Protein AF-A0A2T0KKH7-F1 (afdb_monomer_lite)

Structure (mmCIF, N/CA/C/O backbone):
data_AF-A0A2T0KKH7-F1
#
_entry.id   AF-A0A2T0KKH7-F1
#
loop_
_atom_site.group_PDB
_atom_site.id
_atom_site.type_symbol
_atom_site.label_atom_id
_atom_site.label_alt_id
_atom_site.label_comp_id
_atom_site.label_asym_id
_atom_site.label_entity_id
_atom_site.label_seq_id
_atom_site.pdbx_PDB_ins_code
_atom_site.Cartn_x
_atom_site.Cartn_y
_atom_site.Cartn_z
_atom_site.occupancy
_atom_site.B_iso_or_equiv
_atom_site.auth_seq_id
_atom_site.auth_comp_id
_atom_site.auth_asym_id
_atom_site.auth_atom_id
_atom_site.pdbx_PDB_model_num
ATOM 1 N N . MET A 1 1 ? 18.849 6.812 -15.005 1.00 55.41 1 MET A N 1
ATOM 2 C CA . MET A 1 1 ? 17.996 5.696 -15.468 1.00 55.41 1 MET A CA 1
ATOM 3 C C . MET A 1 1 ? 16.562 6.187 -15.426 1.00 55.41 1 MET A C 1
ATOM 5 O O . MET A 1 1 ? 16.220 6.826 -14.442 1.00 55.41 1 MET A O 1
ATOM 9 N N . ASN A 1 2 ? 15.779 5.987 -16.488 1.00 78.19 2 ASN A N 1
ATOM 10 C CA . ASN A 1 2 ? 14.374 6.400 -16.516 1.00 78.19 2 ASN A CA 1
ATOM 11 C C . ASN A 1 2 ? 13.550 5.257 -15.915 1.00 78.19 2 ASN A C 1
ATOM 13 O O . ASN A 1 2 ? 13.486 4.184 -16.511 1.00 78.19 2 ASN A O 1
ATOM 17 N N . ILE A 1 3 ? 13.054 5.446 -14.696 1.00 84.69 3 ILE A N 1
ATOM 18 C CA . ILE A 1 3 ? 12.341 4.417 -13.938 1.00 84.69 3 ILE A CA 1
ATOM 19 C C . ILE A 1 3 ? 10.875 4.826 -13.890 1.00 84.69 3 ILE A C 1
ATOM 21 O O . ILE A 1 3 ? 10.575 5.974 -13.571 1.00 84.69 3 ILE A O 1
ATOM 25 N N . ASP A 1 4 ? 9.986 3.889 -14.201 1.00 87.31 4 ASP A N 1
ATOM 26 C CA . ASP A 1 4 ? 8.551 4.083 -14.042 1.00 87.31 4 ASP A CA 1
ATOM 27 C C . ASP A 1 4 ? 8.194 4.007 -12.553 1.00 87.31 4 ASP A C 1
ATOM 29 O O . ASP A 1 4 ? 8.126 2.931 -11.952 1.00 87.31 4 ASP A O 1
ATOM 33 N N . THR A 1 5 ? 8.049 5.174 -11.934 1.00 88.81 5 THR A N 1
ATOM 34 C CA . THR A 1 5 ? 7.692 5.288 -10.520 1.00 88.81 5 THR A CA 1
ATOM 35 C C . THR A 1 5 ? 6.257 4.859 -10.248 1.00 88.81 5 THR A C 1
ATOM 37 O O . THR A 1 5 ? 5.980 4.414 -9.138 1.00 88.81 5 THR A O 1
ATOM 40 N N . ASP A 1 6 ? 5.361 4.943 -11.234 1.00 89.31 6 ASP A N 1
ATOM 41 C CA . ASP A 1 6 ? 3.968 4.537 -11.061 1.00 89.31 6 ASP A CA 1
ATOM 42 C C . ASP A 1 6 ? 3.855 3.017 -10.967 1.00 89.31 6 ASP A C 1
ATOM 44 O O . ASP A 1 6 ? 3.222 2.511 -10.041 1.00 89.31 6 ASP A O 1
ATOM 48 N N . ALA A 1 7 ? 4.573 2.286 -11.823 1.00 89.56 7 ALA A N 1
ATOM 49 C CA . ALA A 1 7 ? 4.663 0.829 -11.722 1.00 89.56 7 ALA A CA 1
ATOM 50 C C . ALA A 1 7 ? 5.263 0.372 -10.376 1.00 89.56 7 ALA A C 1
ATOM 52 O O . ALA A 1 7 ? 4.845 -0.638 -9.806 1.00 89.56 7 ALA A O 1
ATOM 53 N N . ILE A 1 8 ? 6.234 1.121 -9.835 1.00 91.12 8 ILE A N 1
ATOM 54 C CA . ILE A 1 8 ? 6.789 0.849 -8.500 1.00 91.12 8 ILE A CA 1
ATOM 55 C C . ILE A 1 8 ? 5.731 1.063 -7.418 1.00 91.12 8 ILE A C 1
ATOM 57 O O . ILE A 1 8 ? 5.612 0.227 -6.522 1.00 91.12 8 ILE A O 1
ATOM 61 N N . ASP A 1 9 ? 4.974 2.158 -7.490 1.00 90.56 9 ASP A N 1
ATOM 62 C CA . ASP A 1 9 ? 3.929 2.472 -6.516 1.00 90.56 9 ASP A CA 1
ATOM 63 C C . ASP A 1 9 ? 2.829 1.401 -6.511 1.00 90.56 9 ASP A C 1
ATOM 65 O O . ASP A 1 9 ? 2.402 0.968 -5.439 1.00 90.56 9 ASP A O 1
ATOM 69 N N . GLU A 1 10 ? 2.407 0.932 -7.689 1.00 91.31 10 GLU A N 1
ATOM 70 C CA . GLU A 1 10 ? 1.409 -0.133 -7.837 1.00 91.31 10 GLU A CA 1
ATOM 71 C C . GLU A 1 10 ? 1.870 -1.439 -7.178 1.00 91.31 10 GLU A C 1
ATOM 73 O O . GLU A 1 10 ? 1.162 -2.024 -6.351 1.00 91.31 10 GLU A O 1
ATOM 78 N N . VAL A 1 11 ? 3.093 -1.880 -7.486 1.00 91.69 11 VAL A N 1
ATOM 79 C CA . VAL A 1 11 ? 3.654 -3.105 -6.902 1.00 91.69 11 VAL A CA 1
ATOM 80 C C . VAL A 1 11 ? 3.891 -2.938 -5.400 1.00 91.69 11 VAL A C 1
ATOM 82 O O . VAL A 1 11 ? 3.649 -3.871 -4.635 1.00 91.69 11 VAL A O 1
ATOM 85 N N . ALA A 1 12 ? 4.314 -1.759 -4.942 1.00 91.19 12 ALA A N 1
ATOM 86 C CA . ALA A 1 12 ? 4.474 -1.482 -3.519 1.00 91.19 12 ALA A CA 1
ATOM 87 C C . ALA A 1 12 ? 3.134 -1.547 -2.773 1.00 91.19 12 ALA A C 1
ATOM 89 O O . ALA A 1 12 ? 3.065 -2.150 -1.701 1.00 91.19 12 ALA A O 1
ATOM 90 N N . LEU A 1 13 ? 2.059 -1.000 -3.349 1.00 90.56 13 LEU A N 1
ATOM 91 C CA . LEU A 1 13 ? 0.716 -1.098 -2.781 1.00 90.56 13 LEU A CA 1
ATOM 92 C C . LEU A 1 13 ? 0.245 -2.557 -2.701 1.00 90.56 13 LEU A C 1
ATOM 94 O O . LEU A 1 13 ? -0.262 -2.981 -1.661 1.00 90.56 13 LEU A O 1
ATOM 98 N N . ALA A 1 14 ? 0.477 -3.342 -3.755 1.00 91.25 14 ALA A N 1
ATOM 99 C CA . ALA A 1 14 ? 0.186 -4.773 -3.763 1.00 91.25 14 ALA A CA 1
ATOM 100 C C . ALA A 1 14 ? 0.976 -5.529 -2.681 1.00 91.25 14 ALA A C 1
ATOM 102 O O . ALA A 1 14 ? 0.428 -6.362 -1.966 1.00 91.25 14 ALA A O 1
ATOM 103 N N . LEU A 1 15 ? 2.263 -5.233 -2.503 1.00 90.06 15 LEU A N 1
ATOM 104 C CA . LEU A 1 15 ? 3.077 -5.889 -1.479 1.00 90.06 15 LEU A CA 1
ATOM 105 C C . LEU A 1 15 ? 2.719 -5.436 -0.055 1.00 90.06 15 LEU A C 1
ATOM 107 O O . LEU A 1 15 ? 2.841 -6.222 0.883 1.00 90.06 15 LEU A O 1
ATOM 111 N N . LEU A 1 16 ? 2.231 -4.207 0.136 1.00 87.25 16 LEU A N 1
ATOM 112 C CA . LEU A 1 16 ? 1.702 -3.780 1.432 1.00 87.25 16 LEU A CA 1
ATOM 113 C C . LEU A 1 16 ? 0.511 -4.656 1.857 1.00 87.25 16 LEU A C 1
ATOM 115 O O . LEU A 1 16 ? 0.430 -5.000 3.038 1.00 87.25 16 LEU A O 1
ATOM 119 N N . TYR A 1 17 ? -0.340 -5.089 0.913 1.00 87.38 17 TYR A N 1
ATOM 120 C CA . TYR A 1 17 ? -1.443 -6.028 1.172 1.00 87.38 17 TYR A CA 1
ATOM 121 C C . TYR A 1 17 ? -0.956 -7.373 1.734 1.00 87.38 17 TYR A C 1
ATOM 123 O O . TYR A 1 17 ? -1.580 -7.925 2.636 1.00 87.38 17 TYR A O 1
ATOM 131 N N . LEU A 1 18 ? 0.203 -7.873 1.289 1.00 86.06 18 LEU A N 1
ATOM 132 C CA . LEU A 1 18 ? 0.800 -9.103 1.832 1.00 86.06 18 LEU A CA 1
ATOM 133 C C . LEU A 1 18 ? 1.102 -8.990 3.334 1.00 86.06 18 LEU A C 1
ATOM 135 O O . LEU A 1 18 ? 0.990 -9.962 4.077 1.00 86.06 18 LEU A O 1
ATOM 139 N N . THR A 1 19 ? 1.504 -7.799 3.778 1.00 81.44 19 THR A N 1
ATOM 140 C CA . THR A 1 19 ? 1.852 -7.519 5.180 1.00 81.44 19 THR A CA 1
ATOM 141 C C . THR A 1 19 ? 0.688 -6.937 5.983 1.00 81.44 19 THR A C 1
ATOM 143 O O . THR A 1 19 ? 0.905 -6.376 7.064 1.00 81.44 19 THR A O 1
ATOM 146 N N . LEU A 1 20 ? -0.537 -7.039 5.456 1.00 82.44 20 LEU A N 1
ATOM 147 C CA . LEU A 1 20 ? -1.736 -6.536 6.104 1.00 82.44 20 LEU A CA 1
ATOM 148 C C . LEU A 1 20 ? -1.978 -7.274 7.428 1.00 82.44 20 LEU A C 1
ATOM 150 O O . LEU A 1 20 ? -2.042 -8.498 7.507 1.00 82.44 20 LEU A O 1
ATOM 154 N N . HIS A 1 21 ? -2.136 -6.491 8.482 1.00 75.88 21 HIS A N 1
ATOM 155 C CA . HIS A 1 21 ? -2.379 -6.898 9.852 1.00 75.88 21 HIS A CA 1
ATOM 156 C C . HIS A 1 21 ? -3.508 -6.039 10.440 1.00 75.88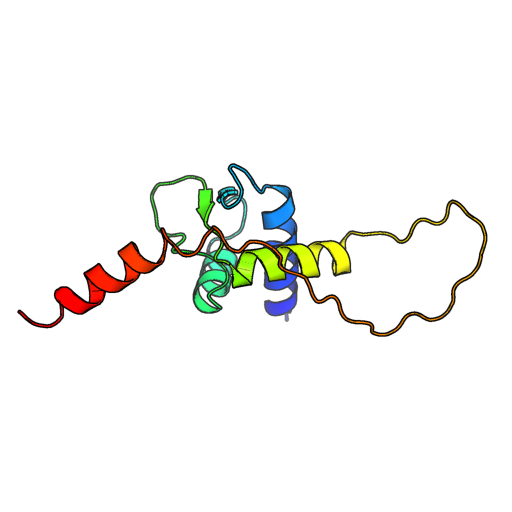 21 HIS A C 1
ATOM 158 O O . HIS A 1 21 ? -3.758 -4.916 9.993 1.00 75.88 21 HIS A O 1
ATOM 164 N N . ASP A 1 22 ? -4.224 -6.561 11.438 1.00 68.81 22 ASP A N 1
ATOM 165 C CA . ASP A 1 22 ? -5.370 -5.888 12.075 1.00 68.81 22 ASP A CA 1
ATOM 166 C C . ASP A 1 22 ? -6.393 -5.318 11.070 1.00 68.81 22 ASP A C 1
ATOM 168 O O . ASP A 1 22 ? -6.968 -4.257 11.300 1.00 68.81 22 ASP A O 1
ATOM 172 N N . GLN A 1 23 ? -6.608 -6.013 9.945 1.00 68.06 23 GLN A N 1
ATOM 173 C CA . GLN A 1 23 ? -7.556 -5.683 8.864 1.00 68.06 23 GLN A CA 1
ATOM 174 C C . GLN A 1 23 ? -7.210 -4.461 7.991 1.00 68.06 23 GLN A C 1
ATOM 176 O O . GLN A 1 23 ? -7.660 -4.400 6.854 1.00 68.06 23 GLN A O 1
ATOM 181 N N . TYR A 1 24 ? -6.439 -3.486 8.482 1.00 72.31 24 TYR A N 1
ATOM 182 C CA . TYR A 1 24 ? -6.200 -2.223 7.758 1.00 72.31 24 TYR A CA 1
ATOM 183 C C . TYR A 1 24 ? -4.799 -1.627 7.951 1.00 72.31 24 TYR A C 1
ATOM 185 O O . TYR A 1 24 ? -4.544 -0.504 7.512 1.00 72.31 24 TYR A O 1
ATOM 193 N N . ARG A 1 25 ? -3.884 -2.321 8.639 1.00 76.88 25 ARG A N 1
ATOM 194 C CA . ARG A 1 25 ? -2.530 -1.826 8.921 1.00 76.88 25 ARG A CA 1
ATOM 195 C C . ARG A 1 25 ? -1.490 -2.654 8.185 1.00 76.88 25 ARG A C 1
ATOM 197 O O . ARG A 1 25 ? -1.506 -3.864 8.308 1.00 76.88 25 ARG A O 1
ATOM 204 N N . ALA A 1 26 ? -0.538 -2.028 7.510 1.00 81.19 26 ALA A N 1
ATOM 205 C CA . ALA A 1 26 ? 0.616 -2.721 6.931 1.00 81.19 26 ALA A CA 1
ATOM 206 C C . ALA A 1 26 ? 1.927 -2.164 7.477 1.00 81.19 26 ALA A C 1
ATOM 208 O O . ALA A 1 26 ? 1.972 -1.060 8.023 1.00 81.19 26 ALA A O 1
ATOM 209 N N . TRP A 1 27 ? 3.003 -2.936 7.369 1.00 80.44 27 TRP A N 1
ATOM 210 C CA . TRP A 1 27 ? 4.318 -2.530 7.857 1.00 80.44 27 TRP A CA 1
ATOM 211 C C . TRP A 1 27 ? 4.972 -1.519 6.906 1.00 80.44 27 TRP A C 1
ATOM 213 O O . TRP A 1 27 ? 4.928 -1.677 5.691 1.00 80.44 27 TRP A O 1
ATOM 223 N N . LYS A 1 28 ? 5.633 -0.492 7.458 1.00 71.94 28 LYS A N 1
ATOM 224 C CA . LYS A 1 28 ? 6.322 0.580 6.706 1.00 71.94 28 LYS A CA 1
ATOM 225 C C . LYS A 1 28 ? 7.628 0.141 6.021 1.00 71.94 28 LYS A C 1
ATOM 227 O O . LYS A 1 28 ? 8.526 0.953 5.864 1.00 71.94 28 LYS A O 1
ATOM 232 N N . GLY A 1 29 ? 7.782 -1.124 5.641 1.00 75.00 29 GLY A N 1
ATOM 233 C CA . GLY A 1 29 ? 9.041 -1.654 5.093 1.00 75.00 29 GLY A CA 1
ATOM 234 C C . GLY A 1 29 ? 9.461 -1.096 3.723 1.00 75.00 29 GLY A C 1
ATOM 235 O O . GLY A 1 29 ? 10.424 -1.597 3.155 1.00 75.00 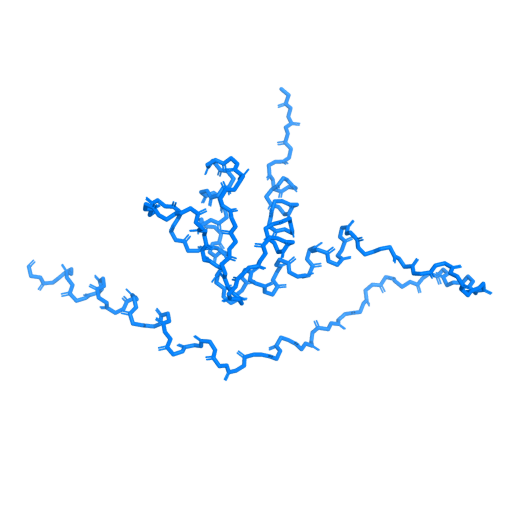29 GLY A O 1
ATOM 236 N N . PHE A 1 30 ? 8.745 -0.101 3.192 1.00 82.31 30 PHE A N 1
ATOM 237 C CA . PHE A 1 30 ? 8.964 0.509 1.883 1.00 82.31 30 PHE A CA 1
ATOM 238 C C . PHE A 1 30 ? 9.648 1.867 1.998 1.00 82.31 30 PHE A C 1
ATOM 240 O O . PHE A 1 30 ? 9.615 2.512 3.048 1.00 82.31 30 PHE A O 1
ATOM 247 N N . ASP A 1 31 ? 10.248 2.294 0.890 1.00 85.69 31 ASP A N 1
ATOM 248 C CA . ASP A 1 31 ? 10.880 3.601 0.778 1.00 85.69 31 ASP A CA 1
ATOM 249 C C . ASP A 1 31 ? 9.896 4.741 1.095 1.00 85.69 31 ASP A C 1
ATOM 251 O O . ASP A 1 31 ? 8.706 4.684 0.760 1.00 85.69 31 ASP A O 1
ATOM 255 N N . TRP A 1 32 ? 10.396 5.778 1.767 1.00 84.38 32 TRP A N 1
ATOM 256 C CA . TRP A 1 32 ? 9.568 6.881 2.246 1.00 84.38 32 TRP A CA 1
ATOM 257 C C . TRP A 1 32 ? 8.941 7.682 1.097 1.00 84.38 32 TRP A C 1
ATOM 259 O O . TRP A 1 32 ? 7.788 8.095 1.217 1.00 84.38 32 TRP A O 1
ATOM 269 N N . GLU A 1 33 ? 9.635 7.822 -0.036 1.00 87.44 33 GLU A N 1
ATOM 270 C CA . GLU A 1 33 ? 9.116 8.512 -1.222 1.00 87.44 33 GLU A CA 1
ATOM 271 C C . GLU A 1 33 ? 7.939 7.749 -1.843 1.00 87.44 33 GLU A C 1
ATOM 273 O O . GLU A 1 33 ? 6.950 8.354 -2.251 1.00 87.44 33 GLU A O 1
ATOM 278 N N . VAL A 1 34 ? 8.000 6.411 -1.867 1.00 89.06 34 VAL A N 1
ATOM 279 C CA . VAL A 1 34 ? 6.897 5.556 -2.349 1.00 89.06 34 VAL A CA 1
ATOM 280 C C . VAL A 1 34 ? 5.669 5.721 -1.454 1.00 89.06 34 VAL A C 1
ATOM 282 O O . VAL A 1 34 ? 4.557 5.921 -1.941 1.00 89.06 34 VAL A O 1
ATOM 285 N N . LEU A 1 35 ? 5.858 5.691 -0.131 1.00 87.94 35 LEU A N 1
ATOM 286 C CA . LEU A 1 35 ? 4.764 5.909 0.816 1.00 87.94 35 LEU A CA 1
ATOM 287 C C . LEU A 1 35 ? 4.180 7.322 0.694 1.00 87.94 35 LEU A C 1
ATOM 289 O O . LEU A 1 35 ? 2.964 7.482 0.775 1.00 87.94 35 LEU A O 1
ATOM 293 N N . ASN A 1 36 ? 5.013 8.340 0.469 1.00 89.50 36 ASN A N 1
ATOM 294 C CA . ASN A 1 36 ? 4.533 9.702 0.265 1.00 89.50 36 ASN A CA 1
ATOM 295 C C . ASN A 1 36 ? 3.670 9.815 -1.004 1.00 89.50 36 ASN A C 1
ATOM 297 O O . ASN A 1 36 ? 2.566 10.349 -0.936 1.00 89.50 36 ASN A O 1
ATOM 301 N N . ARG A 1 37 ? 4.089 9.219 -2.128 1.00 91.12 37 ARG A N 1
ATOM 302 C CA . ARG A 1 37 ? 3.280 9.196 -3.363 1.00 91.12 37 ARG A CA 1
ATOM 303 C C . ARG A 1 37 ? 1.966 8.434 -3.201 1.00 91.12 37 ARG A C 1
ATOM 305 O O . ARG A 1 37 ? 0.925 8.891 -3.664 1.00 91.12 37 ARG A O 1
ATOM 312 N N . LEU A 1 38 ? 1.974 7.300 -2.498 1.00 90.06 38 LEU A N 1
ATOM 313 C CA . LEU A 1 38 ? 0.746 6.556 -2.187 1.00 90.06 38 LEU A CA 1
ATOM 314 C C . LEU A 1 38 ? -0.205 7.351 -1.278 1.00 90.06 38 LEU A C 1
ATOM 316 O O . LEU A 1 38 ? -1.428 7.230 -1.401 1.00 90.06 38 LEU A O 1
ATOM 320 N N . TYR A 1 39 ? 0.343 8.167 -0.375 1.00 90.00 39 TYR A N 1
ATOM 321 C CA . TYR A 1 39 ? -0.430 9.090 0.453 1.00 90.00 39 TYR A CA 1
ATOM 322 C C . TYR A 1 39 ? -1.018 10.239 -0.378 1.00 90.00 39 TYR A C 1
ATOM 324 O O . TYR A 1 39 ? -2.199 10.549 -0.229 1.00 90.00 39 TYR A O 1
ATOM 332 N N . GLU A 1 40 ? -0.245 10.819 -1.299 1.00 89.19 40 GLU A N 1
ATOM 333 C CA . GLU A 1 40 ? -0.720 11.836 -2.250 1.00 89.19 40 GLU A CA 1
ATOM 334 C C . GLU A 1 40 ? -1.839 11.300 -3.156 1.00 89.19 40 GLU A C 1
ATOM 336 O O . GLU A 1 40 ? -2.815 12.005 -3.411 1.00 89.19 40 GLU A O 1
ATOM 341 N N . LYS A 1 41 ? -1.754 10.024 -3.554 1.00 88.00 41 LYS A N 1
ATOM 342 C CA . LYS A 1 41 ? -2.805 9.290 -4.282 1.00 88.00 41 LYS A CA 1
ATOM 343 C C . LYS A 1 41 ? -4.036 8.963 -3.415 1.00 88.00 41 LYS A C 1
ATOM 345 O O . LYS A 1 41 ? -5.051 8.532 -3.949 1.00 88.00 41 LYS A O 1
ATOM 350 N N . GLY A 1 42 ? -3.979 9.162 -2.093 1.00 88.12 42 GLY A N 1
ATOM 351 C CA . GLY A 1 42 ? -5.099 8.926 -1.171 1.00 88.12 42 GLY A CA 1
ATOM 352 C C . GLY A 1 42 ? -5.344 7.458 -0.800 1.00 88.12 42 GLY A C 1
ATOM 353 O O . GLY A 1 42 ? -6.357 7.141 -0.176 1.00 88.12 42 GLY A O 1
ATOM 354 N N . LEU A 1 43 ? -4.417 6.559 -1.141 1.00 88.25 43 LEU A N 1
ATOM 355 C CA . LEU A 1 43 ? -4.547 5.109 -0.936 1.00 88.25 43 LEU A CA 1
ATOM 356 C C . LEU A 1 43 ? -4.131 4.691 0.484 1.00 88.25 43 LEU A C 1
ATOM 358 O O . LEU A 1 43 ? -4.606 3.702 1.044 1.00 88.25 43 LEU A O 1
ATOM 362 N N . ILE A 1 44 ? -3.256 5.472 1.112 1.00 88.31 44 ILE A N 1
ATOM 363 C CA . ILE A 1 44 ? -2.833 5.254 2.494 1.00 88.31 44 ILE A CA 1
ATOM 364 C C . ILE A 1 44 ? -3.022 6.520 3.324 1.00 88.31 44 ILE A C 1
ATOM 366 O O . ILE A 1 44 ? -3.109 7.630 2.810 1.00 88.31 44 ILE A O 1
ATOM 370 N N . CYS A 1 45 ? -3.113 6.348 4.637 1.00 84.12 45 CYS A N 1
ATOM 371 C CA . CYS A 1 45 ? -3.129 7.433 5.608 1.00 84.12 45 CYS A CA 1
ATOM 372 C C . CYS A 1 45 ? -1.708 7.917 5.925 1.00 84.12 45 CYS A C 1
ATOM 374 O O . CYS A 1 45 ? -0.736 7.205 5.680 1.00 84.12 45 CYS A O 1
ATOM 376 N N . ASP A 1 46 ? -1.623 9.106 6.531 1.00 79.38 46 ASP A N 1
ATOM 377 C CA . ASP A 1 46 ? -0.377 9.830 6.806 1.00 79.38 46 ASP A CA 1
ATOM 378 C C . ASP A 1 46 ? 0.751 8.915 7.349 1.00 79.38 46 ASP A C 1
ATOM 380 O O . ASP A 1 46 ? 0.669 8.416 8.486 1.00 79.38 46 ASP A O 1
ATOM 384 N N . PRO A 1 47 ? 1.814 8.684 6.551 1.00 74.75 47 PRO A N 1
ATOM 385 C CA . PRO A 1 47 ? 2.921 7.814 6.919 1.00 74.75 47 PRO A CA 1
ATOM 386 C C . PRO A 1 47 ? 3.899 8.466 7.914 1.00 74.75 47 PRO A C 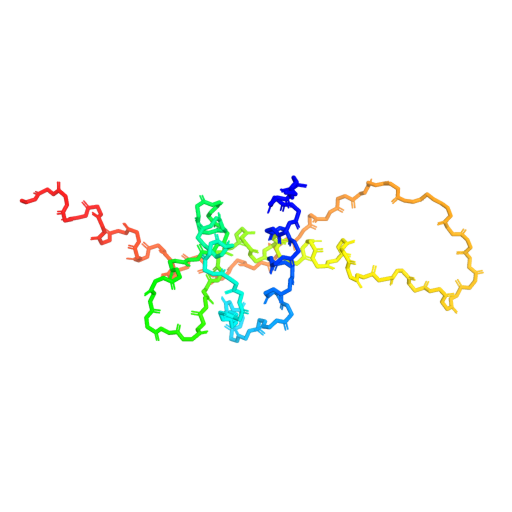1
ATOM 388 O O . PRO A 1 47 ? 4.771 7.765 8.430 1.00 74.75 47 PRO A O 1
ATOM 391 N N . VAL A 1 48 ? 3.761 9.755 8.255 1.00 73.50 48 VAL A N 1
ATOM 392 C CA . VAL A 1 48 ? 4.702 10.515 9.114 1.00 73.50 48 VAL A CA 1
ATOM 393 C C . VAL A 1 48 ? 4.572 10.168 10.606 1.00 73.50 48 VAL A C 1
ATOM 395 O O . VAL A 1 48 ? 5.379 10.576 11.441 1.00 73.50 48 VAL A O 1
ATOM 398 N N . ASN A 1 49 ? 3.586 9.358 10.989 1.00 71.25 49 ASN A N 1
ATOM 399 C CA . ASN A 1 49 ? 3.380 9.028 12.397 1.00 71.25 49 ASN A CA 1
ATOM 400 C C . ASN A 1 49 ? 4.500 8.130 12.980 1.00 71.25 49 ASN A C 1
ATOM 402 O O . ASN A 1 49 ? 5.085 7.311 12.273 1.00 71.25 49 ASN A O 1
ATOM 406 N N . LYS A 1 50 ? 4.739 8.189 14.301 1.00 69.69 50 LYS A N 1
ATOM 407 C CA . LYS A 1 50 ? 5.765 7.387 15.019 1.00 69.69 50 LYS A CA 1
ATOM 408 C C . LYS A 1 50 ? 5.516 5.868 14.999 1.00 69.69 50 LYS A C 1
ATOM 410 O O . LYS A 1 50 ? 6.302 5.094 15.541 1.00 69.69 50 LYS A O 1
ATOM 415 N N . THR A 1 51 ? 4.402 5.426 14.424 1.00 73.62 51 THR A N 1
ATOM 416 C CA . THR A 1 51 ? 4.021 4.017 14.331 1.00 73.62 51 THR A CA 1
ATOM 417 C C . THR A 1 51 ? 4.824 3.299 13.253 1.00 73.62 51 THR A C 1
ATOM 419 O O . THR A 1 51 ? 5.067 3.844 12.181 1.00 73.62 51 THR A O 1
ATOM 422 N N . LYS A 1 52 ? 5.182 2.035 13.504 1.00 72.75 52 LYS A N 1
ATOM 423 C CA . LYS A 1 52 ? 5.856 1.167 12.518 1.00 72.75 52 LYS A CA 1
ATOM 424 C C . LYS A 1 52 ? 4.934 0.695 11.382 1.00 72.75 52 LYS A C 1
ATOM 426 O O . LYS A 1 52 ? 5.405 0.072 10.436 1.00 72.75 52 LYS A O 1
ATOM 431 N N . SER A 1 53 ? 3.637 0.992 11.474 1.00 80.25 53 SER A N 1
ATOM 432 C CA . SER A 1 53 ? 2.627 0.632 10.482 1.00 80.25 53 SER A CA 1
ATOM 433 C C . SER A 1 53 ? 1.989 1.848 9.811 1.00 80.25 53 SER A C 1
ATOM 435 O O . SER A 1 53 ? 1.813 2.896 10.448 1.00 80.25 53 SER A O 1
ATOM 437 N N . VAL A 1 54 ? 1.657 1.688 8.529 1.00 83.62 54 VAL A N 1
ATOM 438 C CA . VAL A 1 54 ? 0.748 2.545 7.756 1.00 83.62 54 VAL A CA 1
ATOM 439 C C . VAL A 1 54 ? -0.672 2.001 7.845 1.00 83.62 54 VAL A C 1
ATOM 441 O O . VAL A 1 54 ? -0.871 0.810 8.069 1.00 83.62 54 VAL A O 1
ATOM 444 N N . VAL A 1 55 ? -1.658 2.880 7.698 1.00 84.31 55 VAL A N 1
ATOM 445 C CA . VAL A 1 55 ? -3.079 2.518 7.647 1.00 84.31 55 VAL A CA 1
ATOM 446 C C . VAL A 1 55 ? -3.568 2.714 6.218 1.00 84.31 55 VAL A C 1
ATOM 448 O O . VAL A 1 55 ? -3.313 3.769 5.645 1.00 84.31 55 VAL A O 1
ATOM 451 N N . PHE A 1 56 ? -4.269 1.733 5.661 1.00 85.62 56 PHE A N 1
ATOM 452 C CA . PHE A 1 56 ? -4.923 1.869 4.361 1.00 85.62 56 PHE A CA 1
ATOM 453 C C . PHE A 1 56 ? -6.197 2.707 4.452 1.00 85.62 56 PHE A C 1
ATOM 455 O O . PHE A 1 56 ? -6.891 2.704 5.474 1.00 85.62 56 PHE A O 1
ATOM 462 N N . THR A 1 57 ? -6.511 3.411 3.368 1.00 87.62 57 THR A N 1
ATOM 463 C CA . THR A 1 57 ? -7.871 3.900 3.125 1.00 87.62 57 THR A CA 1
ATOM 464 C C . THR A 1 57 ? -8.721 2.778 2.523 1.00 87.62 57 THR A C 1
ATOM 466 O O . THR A 1 57 ? -8.204 1.732 2.140 1.00 87.62 57 THR A O 1
ATOM 469 N N . GLU A 1 58 ? -10.039 2.961 2.466 1.00 82.44 58 GLU A N 1
ATOM 470 C CA . GLU A 1 58 ? -10.946 1.970 1.868 1.00 82.44 58 GLU A CA 1
ATOM 471 C C . GLU A 1 58 ? -10.626 1.732 0.386 1.00 82.44 58 GLU A C 1
ATOM 473 O O . GLU A 1 58 ? -10.462 0.592 -0.045 1.00 82.44 58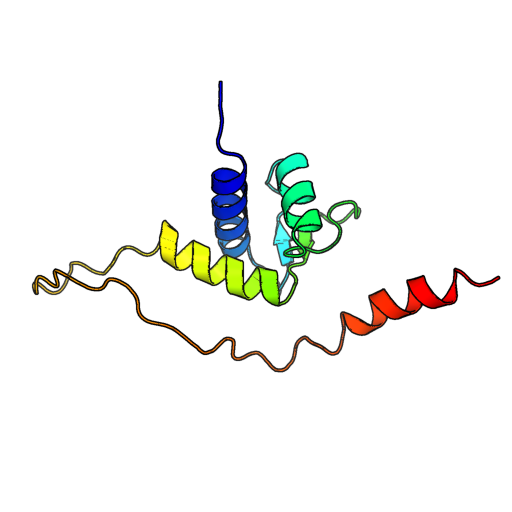 GLU A O 1
ATOM 478 N N . GLU A 1 59 ? -10.428 2.824 -0.352 1.00 86.69 59 GLU A N 1
ATOM 479 C CA . GLU A 1 59 ? -9.989 2.810 -1.747 1.00 86.69 59 GLU A CA 1
ATOM 480 C C . GLU A 1 59 ? -8.635 2.107 -1.891 1.00 86.69 59 GLU A C 1
ATOM 482 O O . GLU A 1 59 ? -8.487 1.219 -2.727 1.00 86.69 59 GLU A O 1
ATOM 487 N N . GLY A 1 60 ? -7.668 2.429 -1.025 1.00 88.38 60 GLY A N 1
ATOM 488 C CA . GLY A 1 60 ? -6.355 1.796 -1.061 1.00 88.38 60 GLY A CA 1
ATOM 489 C C . GLY A 1 60 ? -6.368 0.314 -0.721 1.00 88.38 60 GLY A C 1
ATOM 490 O O . GLY A 1 60 ? -5.575 -0.429 -1.287 1.00 88.38 60 GLY A O 1
ATOM 491 N N . LEU A 1 61 ? -7.266 -0.141 0.156 1.00 88.44 61 LEU A N 1
ATOM 492 C CA . LEU A 1 61 ? -7.400 -1.561 0.471 1.00 88.44 61 LEU A CA 1
ATOM 493 C C . LEU A 1 61 ? -7.958 -2.337 -0.729 1.00 88.44 61 LEU A C 1
ATOM 495 O O . LEU A 1 61 ? -7.344 -3.320 -1.144 1.00 88.44 61 LEU A O 1
ATOM 499 N N . CYS A 1 62 ? -9.062 -1.866 -1.319 1.00 88.31 62 CYS A N 1
ATOM 500 C CA . CYS A 1 62 ? -9.640 -2.469 -2.524 1.00 88.31 62 CYS A CA 1
ATOM 501 C C . CYS A 1 62 ? -8.620 -2.495 -3.675 1.00 88.31 62 CYS A C 1
ATOM 503 O O . CYS A 1 62 ? -8.441 -3.521 -4.332 1.00 88.31 62 CYS A O 1
ATOM 505 N N . GLU A 1 63 ? -7.901 -1.390 -3.880 1.00 90.25 63 GLU A N 1
ATOM 506 C CA . GLU A 1 63 ? -6.909 -1.286 -4.946 1.00 90.25 63 GLU A CA 1
ATOM 507 C C . GLU A 1 63 ? -5.684 -2.172 -4.692 1.00 90.25 63 GLU A C 1
ATOM 509 O O . GLU A 1 63 ? -5.199 -2.841 -5.605 1.00 90.25 63 GLU A O 1
ATOM 514 N N . SER A 1 64 ? -5.223 -2.260 -3.441 1.00 90.31 64 SER A N 1
ATOM 515 C CA . SER A 1 64 ? -4.119 -3.144 -3.061 1.00 90.31 64 SER A CA 1
ATOM 516 C C . SER A 1 64 ? -4.438 -4.617 -3.324 1.00 90.31 64 SER A C 1
ATOM 518 O O . SER A 1 64 ? -3.595 -5.341 -3.853 1.00 90.31 64 SER A O 1
ATOM 520 N N . GLU A 1 65 ? -5.671 -5.054 -3.045 1.00 89.44 65 GLU A N 1
ATOM 521 C CA . GLU A 1 65 ? -6.120 -6.415 -3.336 1.00 89.44 65 GLU A CA 1
ATOM 522 C C . GLU A 1 65 ? -6.216 -6.661 -4.849 1.00 89.44 65 GLU A C 1
ATOM 524 O O . GLU A 1 65 ? -5.768 -7.701 -5.344 1.00 89.44 65 GLU A O 1
ATOM 529 N N . ARG A 1 66 ? -6.766 -5.695 -5.599 1.00 89.69 66 ARG A N 1
ATOM 530 C CA . ARG A 1 66 ? -6.880 -5.761 -7.062 1.00 89.69 66 ARG A CA 1
ATOM 531 C C . ARG A 1 66 ? -5.507 -5.925 -7.714 1.00 89.69 66 ARG A C 1
ATOM 533 O O . ARG A 1 66 ? -5.321 -6.834 -8.526 1.00 89.69 66 ARG A O 1
ATOM 540 N N . LEU A 1 67 ? -4.545 -5.087 -7.330 1.00 91.38 67 LEU A N 1
ATOM 541 C CA . LEU A 1 67 ? -3.173 -5.137 -7.834 1.00 91.38 67 LEU A CA 1
ATOM 542 C C . LEU A 1 67 ? -2.458 -6.416 -7.394 1.00 91.38 67 LEU A C 1
ATOM 544 O O . LEU A 1 67 ? -1.766 -7.038 -8.198 1.00 91.38 67 LEU A O 1
ATOM 548 N N . PHE A 1 68 ? -2.667 -6.874 -6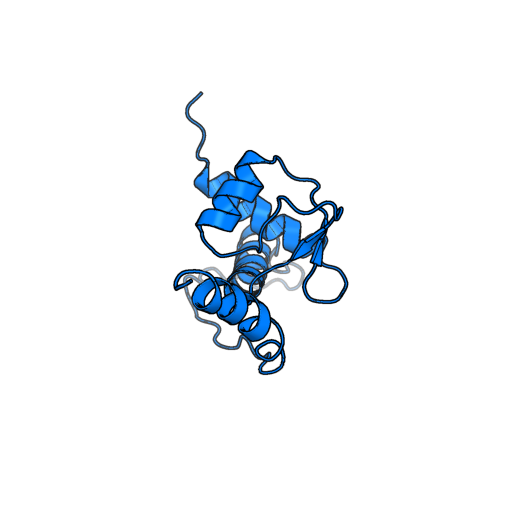.157 1.00 90.06 68 PHE A N 1
ATOM 549 C CA . PHE A 1 68 ? -2.089 -8.135 -5.696 1.00 90.06 68 PHE A CA 1
ATOM 550 C C . PHE A 1 68 ? -2.552 -9.318 -6.553 1.00 90.06 68 PHE A C 1
ATOM 552 O O . PHE A 1 68 ? -1.733 -10.127 -6.995 1.00 90.06 68 PHE A O 1
ATOM 559 N N . ARG A 1 69 ? -3.852 -9.384 -6.862 1.00 87.12 69 ARG A N 1
ATOM 560 C CA . ARG A 1 69 ? -4.407 -10.393 -7.774 1.00 87.12 69 ARG A CA 1
ATOM 561 C C . ARG A 1 69 ? -3.836 -10.264 -9.185 1.00 87.12 69 ARG A C 1
ATOM 563 O O . ARG A 1 69 ? -3.495 -11.273 -9.788 1.00 87.12 69 ARG A O 1
ATOM 570 N N . GLN A 1 70 ? -3.687 -9.044 -9.693 1.00 88.25 70 GLN A N 1
ATOM 571 C CA . GLN A 1 70 ? -3.153 -8.796 -11.033 1.00 88.25 70 GLN A CA 1
ATOM 572 C C . GLN A 1 70 ? -1.679 -9.210 -11.180 1.00 88.25 70 GLN A C 1
ATOM 574 O O . GLN A 1 70 ? -1.302 -9.747 -12.220 1.00 88.25 70 GLN A O 1
ATOM 579 N N . HIS A 1 71 ? -0.850 -8.967 -10.162 1.00 88.12 71 HIS A N 1
ATOM 580 C CA . HIS A 1 71 ? 0.595 -9.190 -10.246 1.00 88.12 71 HIS A CA 1
ATOM 581 C C . HIS A 1 71 ? 1.050 -10.566 -9.751 1.00 88.12 71 HIS A C 1
ATOM 583 O O . HIS A 1 71 ? 2.016 -11.106 -10.290 1.00 88.12 71 HIS A O 1
ATOM 589 N N . PHE A 1 72 ? 0.394 -11.134 -8.733 1.00 86.75 72 PHE A N 1
ATOM 590 C CA . PHE A 1 72 ? 0.922 -12.298 -8.008 1.00 86.75 72 PHE A CA 1
ATOM 591 C C . PHE A 1 72 ? 0.032 -13.544 -8.054 1.00 86.75 72 PHE A C 1
ATOM 593 O O . PHE A 1 72 ? 0.504 -14.629 -7.708 1.00 86.75 72 PHE A O 1
ATOM 600 N N . VAL A 1 73 ? -1.228 -13.445 -8.493 1.00 85.69 73 VAL A N 1
ATOM 601 C CA . VAL A 1 73 ? -2.079 -14.635 -8.636 1.00 85.69 73 VAL A CA 1
ATOM 602 C C . VAL A 1 73 ? -1.774 -15.315 -9.964 1.00 85.69 73 VAL A C 1
ATOM 604 O O . VAL A 1 73 ? -2.123 -14.839 -11.041 1.00 85.69 73 VAL A O 1
ATOM 607 N N . ILE A 1 74 ? -1.120 -16.470 -9.874 1.00 82.06 74 ILE A N 1
ATOM 608 C CA . ILE A 1 74 ? -0.907 -17.353 -11.017 1.00 82.06 74 ILE A CA 1
ATOM 609 C C . ILE A 1 74 ? -2.205 -18.148 -11.228 1.00 82.06 74 ILE A C 1
ATOM 611 O O . ILE A 1 74 ? -2.685 -18.766 -10.274 1.00 82.06 74 ILE A O 1
ATOM 615 N N . PRO A 1 75 ? -2.788 -18.169 -12.442 1.00 67.06 75 PRO A N 1
ATOM 616 C CA . PRO A 1 75 ? -3.925 -19.035 -12.724 1.00 67.06 75 PRO A CA 1
ATOM 617 C C . PRO A 1 75 ? -3.495 -20.494 -12.557 1.00 67.06 75 PRO A C 1
ATOM 619 O O . PRO A 1 75 ? -2.464 -20.911 -13.095 1.00 67.06 75 PRO A O 1
ATOM 622 N N . ASP A 1 76 ? -4.270 -21.259 -11.792 1.00 65.50 76 ASP A N 1
ATOM 623 C CA . ASP A 1 76 ? -3.972 -22.659 -11.509 1.00 65.50 76 ASP A CA 1
ATOM 624 C C . ASP A 1 76 ? -3.870 -23.461 -12.817 1.00 65.50 76 ASP A C 1
ATOM 626 O O . ASP A 1 76 ? -4.794 -23.487 -13.632 1.00 65.50 76 ASP A O 1
ATOM 630 N N . ARG A 1 77 ? -2.715 -24.096 -13.039 1.00 60.22 77 ARG A N 1
ATOM 631 C CA . ARG A 1 77 ? -2.455 -24.935 -14.219 1.00 60.22 77 ARG A CA 1
ATOM 632 C C . ARG A 1 77 ? -2.769 -26.415 -13.974 1.00 60.22 77 ARG A C 1
ATOM 634 O O . ARG A 1 77 ? -2.557 -27.219 -14.879 1.00 60.22 77 ARG A O 1
ATOM 641 N N . THR A 1 78 ? -3.242 -26.804 -12.786 1.00 52.53 78 THR A N 1
ATOM 642 C CA . THR A 1 78 ? -3.356 -28.225 -12.407 1.00 52.53 78 THR A CA 1
ATOM 643 C C . THR A 1 78 ? -4.612 -28.950 -12.887 1.00 52.53 78 THR A C 1
ATOM 645 O O . THR A 1 78 ? -4.709 -30.157 -12.691 1.00 52.53 78 THR A O 1
ATOM 648 N N . ASN A 1 79 ? -5.502 -28.306 -13.643 1.00 46.75 79 ASN A N 1
ATOM 649 C CA . ASN A 1 79 ? -6.470 -29.030 -14.466 1.00 46.75 79 ASN A CA 1
ATOM 650 C C . ASN A 1 79 ? -6.323 -28.613 -15.925 1.00 46.75 79 ASN A C 1
ATOM 652 O O . ASN A 1 79 ? -6.675 -27.501 -16.309 1.00 46.75 79 ASN A O 1
ATOM 656 N N . GLY A 1 80 ? -5.781 -29.529 -16.732 1.00 48.78 80 GLY A N 1
ATOM 657 C CA . GLY A 1 80 ? -5.491 -29.363 -18.152 1.00 48.78 80 GLY A CA 1
ATOM 658 C C . GLY A 1 80 ? -6.717 -29.040 -19.004 1.00 48.78 80 GLY A C 1
ATOM 659 O O . GLY A 1 80 ? -7.235 -29.890 -19.725 1.00 48.78 80 GLY A O 1
ATOM 660 N N . ARG A 1 81 ? -7.136 -27.777 -18.988 1.00 42.38 81 ARG A N 1
ATOM 661 C CA . ARG A 1 81 ? -7.897 -27.156 -20.064 1.00 42.38 81 ARG A CA 1
ATOM 662 C C . ARG A 1 81 ? -7.283 -25.805 -20.371 1.00 42.38 81 ARG A C 1
ATOM 664 O O . ARG A 1 81 ? -7.324 -24.883 -19.565 1.00 42.38 81 ARG A O 1
ATOM 671 N N . CYS A 1 82 ? -6.714 -25.713 -21.566 1.00 46.41 82 CYS A N 1
ATOM 672 C CA . CYS A 1 82 ? -6.369 -24.457 -22.200 1.00 46.41 82 CYS A CA 1
ATOM 673 C C . CYS A 1 82 ? -7.594 -23.532 -22.174 1.00 46.41 82 CYS A C 1
ATOM 675 O O . CYS A 1 82 ? -8.542 -23.759 -22.919 1.00 46.41 82 CYS A O 1
ATOM 677 N N . TYR A 1 83 ? -7.560 -22.484 -21.357 1.00 48.81 83 TYR A N 1
ATOM 678 C CA . TYR A 1 83 ? -8.335 -21.280 -21.622 1.00 48.81 83 TYR A CA 1
ATOM 679 C C . TYR A 1 83 ? -7.359 -20.209 -22.088 1.00 48.81 83 TYR A C 1
ATOM 681 O O . TYR A 1 83 ? -6.801 -19.436 -21.313 1.00 48.81 83 TYR A O 1
ATOM 689 N N . ALA A 1 84 ? -7.126 -20.210 -23.399 1.00 47.25 84 ALA A N 1
ATOM 690 C CA . ALA A 1 84 ? -6.867 -18.959 -24.082 1.00 47.25 84 ALA A CA 1
ATOM 691 C C . ALA A 1 84 ? -8.112 -18.077 -23.901 1.00 47.25 84 ALA A C 1
ATOM 693 O O . ALA A 1 84 ? -9.228 -18.585 -23.998 1.00 47.25 84 ALA A O 1
ATOM 694 N N . LEU A 1 85 ? -7.883 -16.781 -23.683 1.00 49.38 85 LEU A N 1
ATOM 695 C CA . LEU A 1 85 ? -8.876 -15.707 -23.569 1.00 49.38 85 LEU A CA 1
ATOM 696 C C . LEU A 1 85 ? -9.646 -15.659 -22.247 1.00 49.38 85 LEU A C 1
ATOM 698 O O . LEU A 1 85 ? -10.733 -16.207 -22.144 1.00 49.38 85 LEU A O 1
ATOM 702 N N . LEU A 1 86 ? -9.144 -14.854 -21.310 1.00 46.03 86 LEU A N 1
ATOM 703 C CA . LEU A 1 86 ? -9.995 -13.938 -20.546 1.00 46.03 86 LEU A CA 1
ATOM 704 C C . LEU A 1 86 ? -9.270 -12.599 -20.385 1.00 46.03 86 LEU A C 1
ATOM 706 O O . LEU A 1 86 ? -8.626 -12.307 -19.382 1.00 46.03 86 LEU A O 1
ATOM 710 N N . SER A 1 87 ? -9.372 -11.791 -21.435 1.00 43.06 87 SER A N 1
ATOM 711 C CA . SER A 1 87 ? -9.354 -10.340 -21.315 1.00 43.06 87 SER A CA 1
ATOM 712 C C . SER A 1 87 ? -10.642 -9.910 -20.601 1.00 43.06 87 SER A C 1
ATOM 714 O O . SER A 1 87 ? -11.719 -10.352 -20.985 1.00 43.06 87 SER A O 1
ATOM 716 N N . ASN A 1 88 ? -10.516 -9.028 -19.610 1.00 48.84 88 ASN A N 1
ATOM 717 C CA . ASN A 1 88 ? -11.560 -8.144 -19.078 1.00 48.84 88 ASN A CA 1
ATOM 718 C C . ASN A 1 88 ? -12.900 -8.772 -18.639 1.00 48.84 88 ASN A C 1
ATOM 720 O O . ASN A 1 88 ? -13.860 -8.791 -19.407 1.00 48.84 88 ASN A O 1
ATOM 724 N N . HIS A 1 89 ? -13.037 -9.079 -17.343 1.00 39.56 89 HIS A N 1
ATOM 725 C CA . HIS A 1 89 ? -14.335 -8.986 -16.660 1.00 39.56 89 HIS A CA 1
ATOM 726 C C . HIS A 1 89 ? -14.193 -8.632 -15.167 1.00 39.56 89 HIS A C 1
ATOM 728 O O . HIS A 1 89 ? -13.680 -9.411 -14.371 1.00 39.56 89 HIS A O 1
ATOM 734 N N . SER A 1 90 ? -14.604 -7.397 -14.851 1.00 48.09 90 SER A N 1
ATOM 735 C CA . SER A 1 90 ? -15.419 -6.967 -13.699 1.00 48.09 90 SER A CA 1
ATOM 736 C C . SER A 1 90 ? -15.535 -7.884 -12.473 1.00 48.09 90 SER A C 1
ATOM 738 O O . SER A 1 90 ? -16.037 -9.002 -12.561 1.00 48.09 90 SER A O 1
ATOM 740 N N . SER A 1 91 ? -15.230 -7.334 -11.297 1.00 41.41 91 SER A N 1
ATOM 741 C CA . SER A 1 91 ? -15.786 -7.733 -9.990 1.00 41.41 91 SER A CA 1
ATOM 742 C C . SER A 1 91 ? -15.604 -6.512 -9.071 1.00 41.41 91 SER A C 1
ATOM 744 O O . SER A 1 91 ? -14.489 -6.239 -8.648 1.00 41.41 91 SER A O 1
ATOM 746 N N . ASP A 1 92 ? -16.566 -5.606 -8.875 1.00 40.38 92 ASP A N 1
ATOM 747 C CA . ASP A 1 92 ? 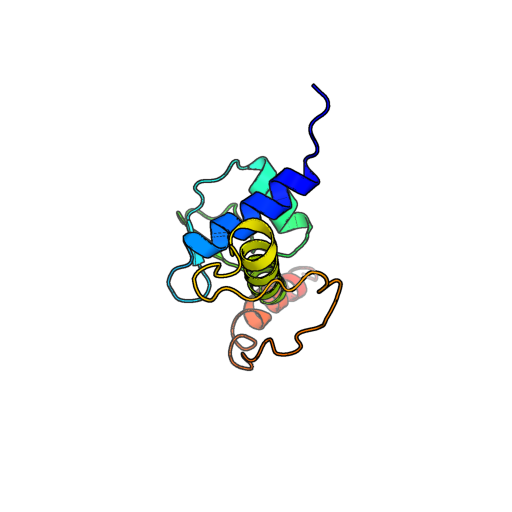-17.930 -5.819 -8.372 1.00 40.38 92 ASP A CA 1
ATOM 748 C C . ASP A 1 92 ? -17.964 -6.830 -7.222 1.00 40.38 92 ASP A C 1
ATOM 750 O O . ASP A 1 92 ? -18.414 -7.957 -7.390 1.00 40.38 92 ASP A O 1
ATOM 754 N N . ALA A 1 93 ? -17.405 -6.421 -6.073 1.00 38.44 93 ALA A N 1
ATOM 755 C CA . ALA A 1 93 ? -17.903 -6.696 -4.715 1.00 38.44 93 ALA A CA 1
ATOM 756 C C . ALA A 1 93 ? -16.840 -6.333 -3.652 1.00 38.44 93 ALA A C 1
ATOM 758 O O . ALA A 1 93 ? -16.351 -7.206 -2.934 1.00 38.44 93 ALA A O 1
ATOM 759 N N . CYS A 1 94 ? -16.502 -5.045 -3.485 1.00 37.25 94 CYS A N 1
ATOM 760 C CA . CYS A 1 94 ? -15.890 -4.595 -2.225 1.00 37.25 94 CYS A CA 1
ATOM 761 C C . CYS A 1 94 ? -16.982 -4.571 -1.141 1.00 37.25 94 CYS A C 1
ATOM 763 O O . CYS A 1 94 ? -17.587 -3.551 -0.825 1.00 37.25 94 CYS A O 1
ATOM 765 N N . ALA A 1 95 ? -17.298 -5.754 -0.617 1.00 43.75 95 ALA A N 1
ATOM 766 C CA . ALA A 1 95 ? -18.234 -5.949 0.474 1.00 43.75 95 ALA A CA 1
ATOM 767 C C . ALA A 1 95 ? -17.536 -5.679 1.813 1.00 43.75 95 ALA A C 1
ATOM 769 O O . ALA A 1 95 ? -17.091 -6.627 2.443 1.00 43.75 95 ALA A O 1
ATOM 770 N N . HIS A 1 96 ? -17.446 -4.425 2.275 1.00 39.81 96 HIS A N 1
ATOM 771 C CA . HIS A 1 96 ? -17.141 -4.135 3.688 1.00 39.81 96 HIS A CA 1
ATOM 772 C C . HIS A 1 96 ? -17.756 -2.815 4.190 1.00 39.81 96 HIS A C 1
ATOM 774 O O . HIS A 1 96 ? -17.079 -1.893 4.639 1.00 39.81 96 HIS A O 1
ATOM 780 N N . ASP A 1 97 ? -19.089 -2.806 4.246 1.00 43.78 97 ASP A N 1
ATOM 781 C CA . ASP A 1 97 ? -19.971 -1.796 4.860 1.00 43.78 97 ASP A CA 1
ATOM 782 C C . ASP A 1 97 ? -19.836 -1.680 6.408 1.00 43.78 97 ASP A C 1
ATOM 784 O O . ASP A 1 97 ? -20.811 -1.649 7.159 1.00 43.78 97 ASP A O 1
ATOM 788 N N . ARG A 1 98 ? -18.608 -1.666 6.951 1.00 47.94 98 ARG A N 1
ATOM 789 C CA . ARG A 1 98 ? -18.354 -1.487 8.401 1.00 47.94 98 ARG A CA 1
ATOM 790 C C . ARG A 1 98 ? -17.164 -0.594 8.773 1.00 47.94 98 ARG A C 1
ATOM 792 O O . ARG A 1 98 ? -17.024 -0.278 9.955 1.00 47.94 98 ARG A O 1
ATOM 799 N N . CYS A 1 99 ? -16.344 -0.121 7.829 1.00 42.66 99 CYS A N 1
ATOM 800 C CA . CYS A 1 99 ? -15.141 0.666 8.160 1.00 42.66 99 CYS A CA 1
ATOM 801 C C . CYS A 1 99 ? -15.380 2.195 8.282 1.00 42.66 99 CYS A C 1
ATOM 803 O O . CYS A 1 99 ? -14.641 2.903 8.972 1.00 42.66 99 CYS A O 1
ATOM 805 N N . ALA A 1 100 ? -16.473 2.716 7.708 1.00 44.19 100 ALA A N 1
ATOM 806 C CA . ALA A 1 100 ? -16.737 4.156 7.556 1.00 44.19 100 ALA A CA 1
ATOM 807 C C . ALA A 1 100 ? -16.907 4.970 8.863 1.00 44.19 100 ALA A C 1
ATOM 809 O O . ALA A 1 100 ? -16.846 6.204 8.849 1.00 44.19 100 ALA A O 1
ATOM 810 N N . ARG A 1 101 ? -17.098 4.323 10.023 1.00 45.62 101 ARG A N 1
ATOM 811 C CA . ARG A 1 101 ? -17.428 5.033 11.276 1.00 45.62 101 ARG A CA 1
ATOM 812 C C . ARG A 1 101 ? -16.225 5.609 12.034 1.00 45.62 101 ARG A C 1
ATOM 814 O O . ARG A 1 101 ? -16.440 6.364 12.978 1.00 45.62 101 ARG A O 1
ATOM 821 N N . ARG A 1 102 ? -14.975 5.311 11.644 1.00 44.12 102 ARG A N 1
ATOM 822 C CA . ARG A 1 102 ? -13.781 5.775 12.393 1.00 44.12 102 ARG A CA 1
ATOM 823 C C . ARG A 1 102 ? -12.872 6.764 11.648 1.00 44.12 102 ARG A C 1
ATOM 825 O O . ARG A 1 102 ? -12.212 7.559 12.312 1.00 44.12 102 ARG A O 1
ATOM 832 N N . CYS A 1 103 ? -12.898 6.812 10.312 1.00 39.34 103 CYS A N 1
ATOM 833 C CA . CYS A 1 103 ? -12.119 7.791 9.527 1.00 39.34 103 CYS A CA 1
ATOM 834 C C . CYS A 1 103 ? -12.775 9.182 9.430 1.00 39.34 103 CYS A C 1
ATOM 836 O O . CYS A 1 103 ? -12.080 10.198 9.372 1.00 39.34 103 CYS A O 1
ATOM 838 N N . THR A 1 104 ? -14.105 9.272 9.502 1.00 48.00 104 THR A N 1
ATOM 839 C CA . THR A 1 104 ? -14.843 10.551 9.478 1.00 48.00 104 THR A CA 1
ATOM 840 C C . THR A 1 104 ? -14.590 11.429 10.714 1.00 48.00 104 THR A C 1
ATOM 842 O O . THR A 1 104 ? -14.728 12.651 10.638 1.00 48.00 104 THR A O 1
ATOM 845 N N . ALA A 1 105 ? -14.125 10.850 11.829 1.00 43.25 105 ALA A N 1
ATOM 846 C CA . ALA A 1 105 ? -13.742 11.593 13.033 1.00 43.25 105 ALA A CA 1
ATOM 847 C C . ALA A 1 105 ? -12.418 12.376 12.876 1.00 43.25 105 ALA A C 1
ATOM 849 O O . ALA A 1 105 ? -12.253 13.432 13.486 1.00 43.25 105 ALA A O 1
ATOM 850 N N . ALA A 1 106 ? -11.491 11.912 12.027 1.00 43.62 106 ALA A N 1
ATOM 851 C CA . ALA A 1 106 ? -10.195 12.568 11.827 1.00 43.62 106 ALA A CA 1
ATOM 852 C C . ALA A 1 106 ? -10.275 13.788 10.886 1.00 43.62 106 ALA A C 1
ATOM 854 O O . ALA A 1 106 ? -9.559 14.767 11.089 1.00 43.62 106 ALA A O 1
ATOM 855 N N . ARG A 1 107 ? -11.189 13.784 9.900 1.00 45.84 107 ARG A N 1
ATOM 856 C CA . ARG A 1 107 ? -11.367 14.913 8.962 1.00 45.84 107 ARG A CA 1
ATOM 857 C C . ARG A 1 107 ? -12.133 16.105 9.563 1.00 45.84 107 ARG A C 1
ATOM 859 O O . ARG A 1 107 ? -11.842 17.243 9.205 1.00 45.84 107 ARG A O 1
ATOM 866 N N . ARG A 1 108 ? -13.042 15.894 10.528 1.00 45.44 108 ARG A N 1
ATOM 867 C CA . ARG A 1 108 ? -13.795 16.995 11.180 1.00 45.44 108 ARG A CA 1
ATOM 868 C C . ARG A 1 108 ? -12.942 17.885 12.095 1.00 45.44 108 ARG A C 1
ATOM 870 O O . ARG A 1 108 ? -13.204 19.080 12.182 1.00 45.44 108 ARG A O 1
ATOM 877 N N . ASN A 1 109 ? -11.884 17.354 12.709 1.00 45.88 109 ASN A N 1
ATOM 878 C CA . ASN A 1 109 ? -11.035 18.132 13.623 1.00 45.88 109 ASN A CA 1
ATOM 879 C C . ASN A 1 109 ? -10.069 19.109 12.927 1.00 45.88 109 ASN A C 1
ATOM 881 O O . ASN A 1 109 ? -9.537 19.998 13.591 1.00 45.88 109 ASN A O 1
ATOM 885 N N . ARG A 1 110 ? -9.858 18.991 11.606 1.00 47.84 110 ARG A N 1
ATOM 886 C CA . ARG A 1 110 ? -9.040 19.948 10.835 1.00 47.84 110 ARG A CA 1
ATOM 887 C C . ARG A 1 110 ? -9.850 21.141 10.312 1.00 47.84 110 ARG A C 1
ATOM 889 O O . ARG A 1 110 ? -9.304 22.232 10.230 1.00 47.84 110 ARG A O 1
ATOM 896 N N . ALA A 1 111 ? -11.147 20.963 10.043 1.00 47.03 111 ALA A N 1
ATOM 897 C CA . ALA A 1 111 ? -12.035 22.049 9.608 1.00 47.03 111 ALA A CA 1
ATOM 898 C C . ALA A 1 111 ? -12.442 22.999 10.755 1.00 47.03 111 ALA A C 1
ATOM 900 O O . ALA A 1 111 ? -12.671 24.178 10.520 1.00 47.03 111 ALA A O 1
ATOM 901 N N . ALA A 1 112 ? -12.477 22.519 12.004 1.00 47.03 112 ALA A N 1
ATOM 902 C CA . ALA A 1 112 ? -12.848 23.333 13.169 1.00 47.03 112 ALA A CA 1
ATOM 903 C C . ALA A 1 112 ? -11.716 24.231 13.721 1.00 47.03 112 ALA A C 1
ATOM 905 O O . ALA A 1 112 ? -11.972 25.060 14.587 1.00 47.03 112 ALA A O 1
ATOM 906 N N . ARG A 1 113 ? -10.468 24.078 13.250 1.00 50.25 113 ARG A N 1
ATOM 907 C CA . ARG A 1 113 ? -9.298 24.857 13.715 1.00 50.25 113 ARG A CA 1
ATOM 908 C C . ARG A 1 113 ? -8.802 25.911 12.721 1.00 50.25 113 ARG A C 1
ATOM 910 O O . ARG A 1 113 ? -7.816 26.575 13.003 1.00 50.25 113 ARG A O 1
ATOM 917 N N . ALA A 1 114 ? -9.471 26.067 11.582 1.00 47.16 114 ALA A N 1
ATOM 918 C CA . ALA A 1 114 ? -9.136 27.067 10.565 1.00 47.16 114 ALA A CA 1
ATOM 919 C C . ALA A 1 114 ? -9.988 28.351 10.679 1.00 47.16 114 ALA A C 1
ATOM 921 O O . ALA A 1 114 ? -10.085 29.105 9.717 1.00 47.16 114 ALA A O 1
ATOM 922 N N . GLY A 1 115 ? -10.638 28.578 11.828 1.00 54.91 115 GLY A N 1
ATOM 923 C CA . GLY A 1 115 ? -11.587 29.680 12.035 1.00 54.91 115 GLY A CA 1
ATOM 924 C C . GLY A 1 115 ? -11.547 30.328 13.423 1.00 54.91 115 GLY A C 1
ATOM 925 O O . GLY A 1 115 ? -12.575 30.836 13.863 1.00 54.91 115 GLY A O 1
ATOM 926 N N . GLN A 1 116 ? -10.405 30.290 14.116 1.00 46.97 116 GLN A N 1
ATOM 927 C CA . GLN A 1 116 ? -10.112 31.143 15.278 1.00 46.97 116 GLN A CA 1
ATOM 928 C C . GLN A 1 116 ? -8.769 31.828 15.073 1.00 46.97 116 GLN A C 1
ATOM 930 O O . GLN A 1 116 ? -7.838 31.121 14.625 1.00 46.97 116 GLN A O 1
#

Secondary structure (DSSP, 8-state):
----HHHHHHHHHHHHHHT-BTTTEEE--S-HHHHHHHHHTTSB--TTSSSSEEEB-HHHHHHHHHHHHHHH-PPP-SS-----------------TTSHHHHHHHHHHHHTTS--

Sequence (116 aa):
MNIDTDAIDEVALALLYLTLHDQYRAWKGFDWEVLNRLYEKGLICDPVNKTKSVVFTEEGLCESERLFRQHFVIPDRTNGRCYALLSNHSSDACAHDRCARRCTAARRNRAARAGQ

Radius of gyration: 17.63 Å; chains: 1; bounding box: 38×60×39 Å

Foldseek 3Di:
DDDDLVVVLLVVLLVQLVQDDPNFKGFPPDDPVSVVVCVVVVQWPDPPDPDRIIGGDLNSNVSSNVSNCVPPPDPDPPDDDDDDDDDDDDDDDPPDPDPPPPPVVVVVVVVVPVPD

pLDDT: mean 70.62, std 19.26, range [37.25, 91.69]